Protein AF-W1RNE3-F1 (afdb_monomer_lite)

InterPro domains:
  IPR045493 Protein of unknown function DUF6435 [NF033487] (1-53)
  IPR045493 Protein of unknown function DUF6435 [PF20027] (1-52)

Foldseek 3Di:
DPPPPPPPVLVVLVVLLVVLVVVLVVCVVVVVVVSNVVSVVVSVVSVVVNVVVPDDPD

pLDDT: mean 87.19, std 16.24, range [44.78, 98.31]

Secondary structure (DSSP, 8-state):
--------HHHHHHHHHHHHHHHHHHHHHHT-HHHHHHHHHHHHHHHHHHHHHHS---

Sequence (58 aa):
MFSFLKSDPLKKLNKEYGVLLEKAMQAQRGGDIRLYSELTEQAEAVKAKIDATQKPIA

Organism: NCBI:txid1208321

Radius of gyration: 14.56 Å; chains: 1; bounding box: 34×15×48 Å

Structure (mmCIF, N/CA/C/O backbone):
data_AF-W1RNE3-F1
#
_entry.id  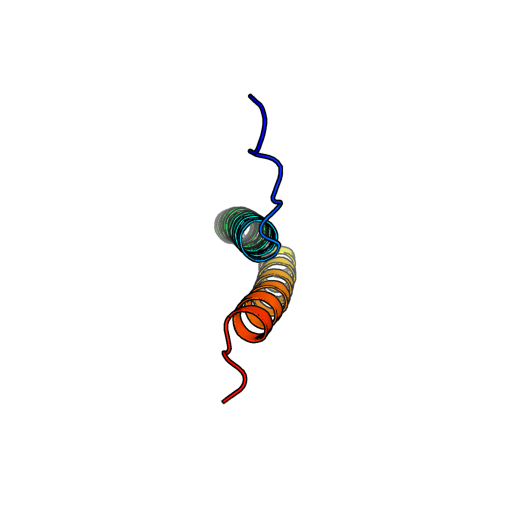 AF-W1RNE3-F1
#
loop_
_atom_site.group_PDB
_atom_site.id
_atom_site.type_symbol
_atom_site.label_atom_id
_atom_site.label_alt_id
_atom_site.label_comp_id
_atom_site.label_asym_id
_atom_site.label_entity_id
_atom_site.label_seq_id
_atom_site.pdbx_PDB_ins_code
_atom_site.Cartn_x
_atom_site.Cartn_y
_atom_site.Cartn_z
_atom_site.occupancy
_atom_site.B_iso_or_equiv
_atom_site.auth_seq_id
_atom_site.auth_comp_id
_atom_site.auth_asym_id
_atom_site.auth_atom_id
_atom_site.pdbx_PDB_model_num
ATOM 1 N N . MET A 1 1 ? 6.661 5.523 34.191 1.00 46.53 1 MET A N 1
ATOM 2 C CA . MET A 1 1 ? 5.301 5.781 33.665 1.00 46.53 1 MET A CA 1
ATOM 3 C C . MET A 1 1 ? 5.206 5.342 32.196 1.00 46.53 1 MET A C 1
ATOM 5 O O . MET A 1 1 ? 5.153 6.179 31.309 1.00 46.53 1 MET A O 1
ATOM 9 N N . PHE A 1 2 ? 5.206 4.031 31.917 1.00 57.59 2 PHE A N 1
ATOM 10 C CA . PHE A 1 2 ? 5.190 3.481 30.549 1.00 57.59 2 PHE A CA 1
ATOM 11 C C . PHE A 1 2 ? 3.885 2.720 30.281 1.00 57.59 2 PHE A C 1
ATOM 13 O O . PHE A 1 2 ? 3.862 1.496 30.271 1.00 57.59 2 PHE A O 1
ATOM 20 N N . SER A 1 3 ? 2.786 3.447 30.065 1.00 54.16 3 SER A N 1
ATOM 21 C CA . SER A 1 3 ? 1.495 2.853 29.664 1.00 54.16 3 SER A CA 1
ATOM 22 C C . SER A 1 3 ? 1.278 2.888 28.138 1.00 54.16 3 SER A C 1
ATOM 24 O O . SER A 1 3 ? 0.151 2.901 27.656 1.00 54.16 3 SER A O 1
ATOM 26 N N . PHE A 1 4 ? 2.359 2.933 27.346 1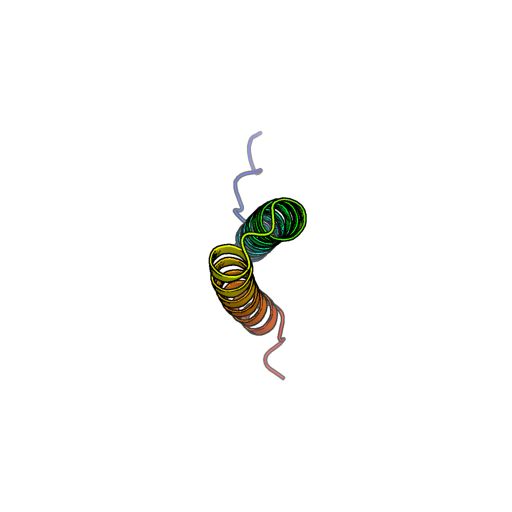.00 60.09 4 PHE A N 1
ATOM 27 C CA . PHE A 1 4 ? 2.296 3.169 25.893 1.00 60.09 4 PHE A CA 1
ATOM 28 C C . PHE A 1 4 ? 2.275 1.900 25.023 1.00 60.09 4 PHE A C 1
ATOM 30 O O . PHE A 1 4 ? 2.288 1.999 23.801 1.00 60.09 4 PHE A O 1
ATOM 37 N N . LEU A 1 5 ? 2.203 0.704 25.615 1.00 61.00 5 LEU A N 1
ATOM 38 C CA . LEU A 1 5 ? 2.200 -0.569 24.876 1.00 61.00 5 LEU A CA 1
ATOM 39 C C . LEU A 1 5 ? 0.812 -1.193 24.697 1.00 61.00 5 LEU A C 1
ATOM 41 O O . LEU A 1 5 ? 0.709 -2.386 24.408 1.00 61.00 5 LEU A O 1
ATOM 45 N N . LYS A 1 6 ? -0.266 -0.403 24.774 1.00 55.72 6 LYS A N 1
ATOM 46 C CA . LYS A 1 6 ? -1.531 -0.832 24.165 1.00 55.72 6 LYS A CA 1
ATOM 47 C C . LYS A 1 6 ? -1.331 -0.799 22.651 1.00 55.72 6 LYS A C 1
ATOM 49 O O . LYS A 1 6 ? -1.504 0.221 21.995 1.00 55.72 6 LYS A O 1
ATOM 54 N N . SER A 1 7 ? -0.831 -1.914 22.127 1.00 60.16 7 SER A N 1
ATOM 55 C CA . SER A 1 7 ? -0.727 -2.176 20.702 1.00 60.16 7 SER A CA 1
ATOM 56 C C . SER A 1 7 ? -2.138 -2.162 20.139 1.00 60.16 7 SER A C 1
ATOM 58 O O . SER A 1 7 ? -2.788 -3.200 20.168 1.00 60.16 7 SER A O 1
ATOM 60 N N . ASP A 1 8 ? -2.615 -1.016 19.656 1.00 78.69 8 ASP A N 1
ATOM 61 C CA . ASP A 1 8 ? -3.868 -0.982 18.913 1.00 78.69 8 ASP A CA 1
ATOM 62 C C . ASP A 1 8 ? -3.696 -1.893 17.690 1.00 78.69 8 ASP A C 1
ATOM 64 O O . ASP A 1 8 ? -2.885 -1.576 16.807 1.00 78.69 8 ASP A O 1
ATOM 68 N N . PRO A 1 9 ? -4.403 -3.037 17.620 1.00 82.75 9 PRO A N 1
ATOM 69 C CA . PRO A 1 9 ? -4.283 -3.953 16.489 1.00 82.75 9 PRO A CA 1
ATOM 70 C C . PRO A 1 9 ? -4.648 -3.233 15.183 1.00 82.75 9 PRO A C 1
ATOM 72 O O . PRO A 1 9 ? -4.003 -3.445 14.159 1.00 82.75 9 PRO A O 1
ATOM 75 N N . LEU A 1 10 ? -5.564 -2.262 15.257 1.00 87.00 10 LEU A N 1
ATOM 76 C CA . LEU A 1 10 ? -5.873 -1.333 14.173 1.00 87.00 10 LEU A CA 1
ATOM 77 C C . LEU A 1 10 ? -4.672 -0.493 13.727 1.00 87.00 10 LEU A C 1
ATOM 79 O O . LEU A 1 10 ? -4.449 -0.357 12.528 1.00 87.00 10 LEU A O 1
ATOM 83 N N . LYS A 1 11 ? -3.870 0.067 14.644 1.00 89.12 11 LYS A N 1
ATOM 84 C CA . LYS A 1 11 ? -2.663 0.829 14.267 1.00 89.12 11 LYS A CA 1
ATOM 85 C C . LYS A 1 11 ? -1.641 -0.049 13.555 1.00 89.12 11 LYS A C 1
ATOM 87 O O . LYS A 1 11 ? -0.997 0.421 12.620 1.00 89.12 11 LYS A O 1
ATOM 92 N N . LYS A 1 12 ? -1.493 -1.308 13.982 1.00 90.50 12 LYS A N 1
ATOM 93 C CA . LYS A 1 12 ? -0.593 -2.268 13.325 1.00 90.50 12 LYS A CA 1
ATOM 94 C C . LYS A 1 12 ? -1.050 -2.562 11.898 1.00 90.50 12 LYS A C 1
ATOM 96 O O . LYS A 1 12 ? -0.246 -2.410 10.985 1.00 90.50 12 LYS A O 1
ATOM 101 N N . LEU A 1 13 ? -2.332 -2.875 11.710 1.00 93.00 13 LEU A N 1
ATOM 102 C CA . LEU A 1 13 ? -2.904 -3.144 10.389 1.00 93.00 13 LEU A CA 1
ATOM 103 C C . LEU A 1 13 ? -2.821 -1.921 9.462 1.00 93.00 13 LEU A C 1
ATOM 105 O O . LEU A 1 13 ? -2.410 -2.051 8.316 1.00 93.00 13 LEU A O 1
ATOM 109 N N . ASN A 1 14 ? -3.122 -0.716 9.960 1.00 92.94 14 ASN A N 1
ATOM 110 C CA . ASN A 1 14 ? -2.976 0.516 9.172 1.00 92.94 14 ASN A CA 1
ATOM 111 C C . ASN A 1 14 ? -1.522 0.761 8.739 1.00 92.94 14 ASN A C 1
ATOM 113 O O . ASN A 1 14 ? -1.272 1.175 7.607 1.00 92.94 14 ASN A O 1
ATOM 117 N N . LYS A 1 15 ? -0.553 0.491 9.623 1.00 95.19 15 LYS A N 1
ATOM 118 C CA . LYS A 1 15 ? 0.871 0.608 9.289 1.00 95.19 15 LYS A CA 1
ATOM 119 C C . LYS A 1 15 ? 1.280 -0.413 8.226 1.00 95.19 15 LYS A C 1
ATOM 121 O O . LYS A 1 15 ? 1.972 -0.050 7.283 1.00 95.19 15 LYS A O 1
ATOM 126 N N . GLU A 1 16 ? 0.855 -1.664 8.375 1.00 95.50 16 GLU A N 1
ATOM 127 C CA . GLU A 1 16 ? 1.116 -2.737 7.409 1.00 95.50 16 GLU A CA 1
ATOM 128 C C . GLU A 1 16 ? 0.530 -2.406 6.030 1.00 95.50 16 GLU A C 1
ATOM 130 O O . GLU A 1 16 ? 1.242 -2.474 5.030 1.00 95.50 16 GLU A O 1
ATOM 135 N N . TYR A 1 17 ? -0.720 -1.940 5.991 1.00 97.31 17 TYR A N 1
ATOM 136 C CA . TYR A 1 17 ? -1.379 -1.474 4.773 1.00 97.31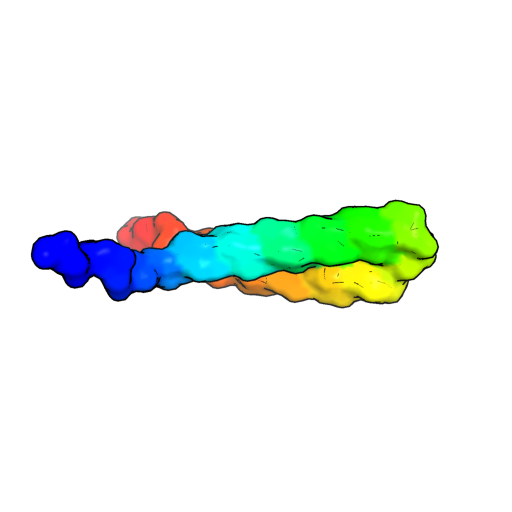 17 TYR A CA 1
ATOM 137 C C . TYR A 1 17 ? -0.586 -0.358 4.078 1.00 97.31 17 TYR A C 1
ATOM 139 O O . TYR A 1 17 ? -0.321 -0.441 2.880 1.00 97.31 17 TYR A O 1
ATOM 147 N N . GLY A 1 18 ? -0.137 0.652 4.831 1.00 97.00 18 GLY A N 1
ATOM 148 C CA . GLY A 1 18 ? 0.679 1.742 4.290 1.00 97.00 18 GLY A CA 1
ATOM 149 C C . GLY A 1 18 ? 2.007 1.267 3.691 1.00 97.00 18 GLY A C 1
ATOM 150 O O . GLY A 1 18 ? 2.381 1.712 2.609 1.00 97.00 18 GLY A O 1
ATOM 151 N N . VAL A 1 19 ? 2.686 0.316 4.343 1.00 97.94 19 VAL A N 1
ATOM 152 C CA . VAL A 1 19 ? 3.937 -0.272 3.829 1.00 97.94 19 VAL A CA 1
ATOM 153 C C . VAL A 1 19 ? 3.700 -1.039 2.526 1.00 97.94 19 VAL A C 1
ATOM 155 O O . VAL A 1 19 ? 4.511 -0.943 1.605 1.00 97.94 19 VAL A O 1
ATOM 158 N N . LEU A 1 20 ? 2.607 -1.800 2.430 1.00 98.12 20 LEU A N 1
ATOM 159 C CA . LEU A 1 20 ? 2.258 -2.531 1.207 1.00 98.12 20 LEU A CA 1
ATOM 160 C C . LEU A 1 20 ? 1.963 -1.575 0.050 1.00 98.12 20 LEU A C 1
ATOM 162 O O .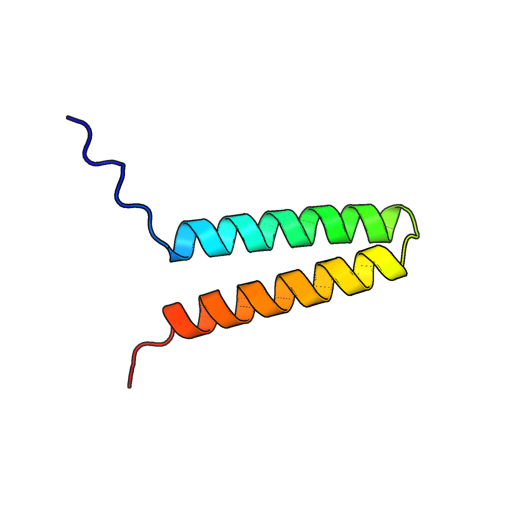 LEU A 1 20 ? 2.471 -1.785 -1.049 1.00 98.12 20 LEU A O 1
ATOM 166 N N . LEU A 1 21 ? 1.229 -0.488 0.307 1.00 97.62 21 LEU A N 1
ATOM 167 C CA . LEU A 1 21 ? 0.969 0.545 -0.695 1.00 97.62 21 LEU A CA 1
ATOM 168 C C . LEU A 1 21 ? 2.247 1.240 -1.167 1.00 97.62 21 LEU A C 1
ATOM 170 O O . LEU A 1 21 ? 2.420 1.438 -2.366 1.00 97.62 21 LEU A O 1
ATOM 174 N N . GLU A 1 22 ? 3.155 1.586 -0.255 1.00 97.94 22 GLU A N 1
ATOM 175 C CA . GLU A 1 22 ? 4.426 2.215 -0.622 1.00 97.94 22 GLU A CA 1
ATOM 176 C C . GLU A 1 22 ? 5.258 1.297 -1.528 1.00 97.94 22 GLU A C 1
ATOM 178 O O . GLU A 1 22 ? 5.742 1.727 -2.578 1.00 97.94 22 GLU A O 1
ATOM 183 N N . LYS A 1 23 ? 5.359 0.010 -1.176 1.00 97.88 23 LYS A N 1
ATOM 184 C CA . LYS A 1 23 ? 6.041 -0.988 -2.009 1.00 97.88 23 LYS A CA 1
ATOM 185 C C . LYS A 1 23 ? 5.346 -1.170 -3.357 1.00 97.88 23 LYS A C 1
ATOM 187 O O . LYS A 1 23 ? 6.027 -1.237 -4.376 1.00 97.88 23 LYS A O 1
ATOM 192 N N . ALA A 1 24 ? 4.013 -1.209 -3.379 1.00 97.94 24 ALA A N 1
ATOM 193 C CA . ALA A 1 24 ? 3.245 -1.318 -4.615 1.00 97.94 24 ALA A CA 1
ATOM 194 C C . ALA A 1 24 ? 3.517 -0.110 -5.524 1.00 97.94 24 ALA A C 1
ATOM 196 O O . ALA A 1 24 ? 3.791 -0.277 -6.708 1.00 97.94 24 ALA A O 1
ATOM 197 N N . MET A 1 25 ? 3.548 1.107 -4.973 1.00 97.12 25 MET A N 1
ATOM 198 C CA . MET A 1 25 ? 3.898 2.312 -5.730 1.00 97.12 25 MET A CA 1
ATOM 199 C C . MET A 1 25 ? 5.320 2.250 -6.296 1.00 97.12 25 MET A C 1
ATOM 201 O O . MET A 1 25 ? 5.540 2.661 -7.435 1.00 97.12 25 MET A O 1
ATOM 205 N N . GLN A 1 26 ? 6.287 1.752 -5.523 1.00 98.12 26 GLN A N 1
ATOM 206 C CA . GLN A 1 26 ? 7.658 1.561 -6.000 1.00 98.12 26 GLN A CA 1
ATOM 207 C C . GLN A 1 26 ? 7.715 0.525 -7.131 1.00 98.12 26 GLN A C 1
ATOM 209 O O . GLN A 1 26 ? 8.331 0.800 -8.160 1.00 98.12 26 GLN A O 1
ATOM 214 N N . ALA A 1 27 ? 7.019 -0.608 -6.989 1.00 98.06 27 ALA A N 1
ATOM 215 C CA . ALA A 1 27 ? 6.913 -1.639 -8.023 1.00 98.06 27 ALA A CA 1
ATOM 216 C C . ALA A 1 27 ? 6.266 -1.092 -9.306 1.00 98.06 27 ALA A C 1
ATOM 218 O O . ALA A 1 27 ? 6.808 -1.263 -10.397 1.00 98.06 27 ALA A O 1
ATOM 219 N N . GLN A 1 28 ? 5.174 -0.333 -9.172 1.00 97.00 28 GLN A N 1
ATOM 220 C CA . GLN A 1 28 ? 4.495 0.322 -10.290 1.00 97.00 28 GLN A CA 1
ATOM 221 C C . GLN A 1 28 ? 5.410 1.319 -11.011 1.00 97.00 28 GLN A C 1
ATOM 223 O O . GLN A 1 28 ? 5.481 1.308 -12.239 1.00 97.00 28 GLN A O 1
ATOM 228 N N . ARG A 1 29 ? 6.144 2.162 -10.268 1.00 97.31 29 ARG A N 1
ATOM 229 C CA . ARG A 1 29 ? 7.119 3.108 -10.845 1.00 97.31 29 ARG A CA 1
ATOM 230 C C . ARG A 1 29 ? 8.298 2.403 -11.513 1.00 97.31 29 ARG A C 1
ATOM 232 O O . ARG A 1 29 ? 8.828 2.924 -12.488 1.00 97.31 29 ARG A O 1
ATOM 239 N N . GLY A 1 30 ? 8.697 1.244 -10.995 1.00 96.69 30 GLY A N 1
ATOM 240 C CA . GLY A 1 30 ? 9.724 0.386 -11.584 1.00 96.69 30 GLY A CA 1
ATOM 241 C C . GLY A 1 30 ? 9.245 -0.431 -12.790 1.00 96.69 30 GLY A C 1
ATOM 242 O O . GLY A 1 30 ? 10.073 -1.040 -13.459 1.00 96.69 30 GLY A O 1
ATOM 243 N N . GLY A 1 31 ? 7.939 -0.445 -13.081 1.00 96.88 31 GLY A N 1
ATOM 244 C CA . GLY A 1 31 ? 7.350 -1.238 -14.164 1.00 96.88 31 GLY A CA 1
ATOM 245 C C . GLY A 1 31 ? 7.160 -2.724 -13.838 1.00 96.88 31 GLY A C 1
ATOM 246 O O . GLY A 1 31 ? 6.847 -3.505 -14.736 1.00 96.88 31 GLY A O 1
ATOM 247 N N . ASP A 1 32 ? 7.313 -3.132 -12.576 1.00 97.62 32 ASP A N 1
ATOM 248 C CA . ASP A 1 32 ? 7.063 -4.507 -12.140 1.00 97.62 32 ASP A CA 1
ATOM 249 C C . ASP A 1 32 ? 5.573 -4.705 -11.837 1.00 97.62 32 ASP A C 1
ATOM 251 O O . ASP A 1 32 ? 5.103 -4.580 -10.704 1.00 97.62 32 ASP A O 1
ATOM 255 N N . ILE A 1 33 ? 4.810 -4.976 -12.897 1.00 96.19 33 ILE A N 1
ATOM 256 C CA . ILE A 1 33 ? 3.352 -5.123 -12.811 1.00 96.19 33 ILE A CA 1
ATOM 257 C C . ILE A 1 33 ? 2.960 -6.363 -12.003 1.00 96.19 33 ILE A C 1
ATOM 259 O O . ILE A 1 33 ? 1.964 -6.321 -11.287 1.00 96.19 33 ILE A O 1
ATOM 263 N N . ARG A 1 34 ? 3.740 -7.450 -12.077 1.00 97.75 34 ARG A N 1
ATOM 264 C CA . ARG A 1 34 ? 3.460 -8.672 -11.309 1.00 97.75 34 ARG A CA 1
ATOM 265 C C . ARG A 1 34 ? 3.556 -8.394 -9.818 1.00 97.75 34 ARG A C 1
ATOM 267 O O . ARG A 1 34 ? 2.594 -8.631 -9.092 1.00 97.75 34 ARG A O 1
ATOM 274 N N . LEU A 1 35 ? 4.679 -7.816 -9.394 1.00 97.69 35 LEU A N 1
ATOM 275 C CA . LEU A 1 35 ? 4.890 -7.462 -7.998 1.00 97.69 35 LEU A CA 1
ATOM 276 C C . LEU A 1 35 ? 3.880 -6.411 -7.525 1.00 97.69 35 LEU A C 1
ATOM 278 O O . LEU A 1 35 ? 3.384 -6.500 -6.406 1.00 97.69 35 LEU A O 1
ATOM 282 N N . TYR A 1 36 ? 3.538 -5.435 -8.370 1.00 98.00 36 TYR A N 1
ATOM 283 C CA . TYR A 1 36 ? 2.476 -4.477 -8.070 1.00 98.00 36 TYR A CA 1
ATOM 284 C C . TYR A 1 36 ? 1.143 -5.180 -7.783 1.00 98.00 36 TYR A 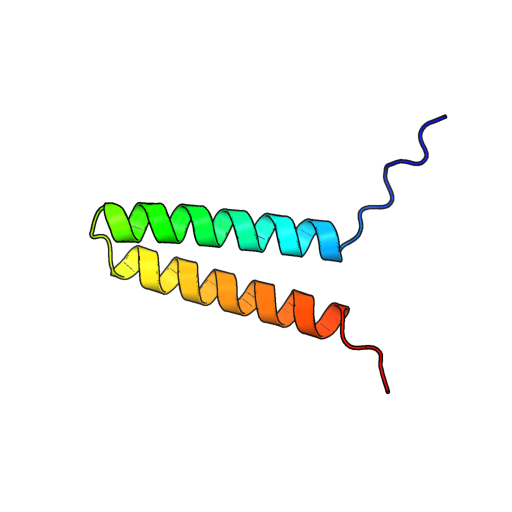C 1
ATOM 286 O O . TYR A 1 36 ? 0.557 -4.933 -6.732 1.00 98.00 36 TYR A O 1
ATOM 294 N N . SER A 1 37 ? 0.696 -6.080 -8.665 1.00 97.69 37 SER A N 1
ATOM 295 C CA . SER A 1 37 ? -0.553 -6.829 -8.481 1.00 97.69 37 SER A CA 1
ATOM 296 C C . SER A 1 37 ? -0.555 -7.635 -7.181 1.00 97.69 37 SER A C 1
ATOM 298 O O . SER A 1 37 ? -1.516 -7.545 -6.420 1.00 97.69 37 SER A O 1
ATOM 300 N N . GLU A 1 38 ? 0.533 -8.347 -6.884 1.00 98.12 38 GLU A N 1
ATOM 301 C CA . GLU A 1 38 ? 0.670 -9.122 -5.643 1.00 98.12 38 GLU A CA 1
ATOM 302 C C . GLU A 1 38 ? 0.622 -8.230 -4.391 1.00 98.12 38 GLU A C 1
ATOM 304 O O . GLU A 1 38 ? -0.068 -8.538 -3.417 1.00 98.12 38 GLU A O 1
ATOM 309 N N . LEU A 1 39 ? 1.337 -7.101 -4.400 1.00 98.31 39 LEU A N 1
ATOM 310 C CA . LEU A 1 39 ? 1.370 -6.171 -3.268 1.00 98.31 39 LEU A CA 1
ATOM 311 C C . LEU A 1 39 ? 0.029 -5.461 -3.066 1.00 98.31 39 LEU A C 1
ATOM 313 O O . LEU A 1 39 ? -0.371 -5.223 -1.925 1.00 98.31 39 LEU A O 1
ATOM 317 N N . THR A 1 40 ? -0.673 -5.133 -4.150 1.00 96.62 40 THR A N 1
ATOM 318 C CA . THR A 1 40 ? -2.018 -4.555 -4.089 1.00 96.62 40 THR A CA 1
ATOM 319 C C . THR A 1 40 ? -3.025 -5.556 -3.526 1.00 96.62 40 THR A C 1
ATOM 321 O O . THR A 1 40 ? -3.787 -5.181 -2.638 1.00 96.62 40 THR A O 1
ATOM 324 N N . GLU A 1 41 ? -2.984 -6.825 -3.937 1.00 97.94 41 GLU A N 1
ATOM 325 C CA . GLU A 1 41 ? -3.850 -7.876 -3.378 1.00 97.94 41 GLU A CA 1
ATOM 326 C C . GLU A 1 41 ? -3.609 -8.063 -1.869 1.00 97.94 41 GLU A C 1
ATOM 328 O O . GLU A 1 41 ? -4.547 -8.111 -1.067 1.00 97.94 41 GLU A O 1
ATOM 333 N N . GLN A 1 42 ? -2.341 -8.073 -1.445 1.00 97.38 42 GLN A N 1
ATOM 334 C CA . GLN A 1 42 ? -1.991 -8.112 -0.022 1.00 97.38 42 GLN A CA 1
ATOM 335 C C . GLN A 1 42 ? -2.520 -6.881 0.726 1.00 97.38 42 GLN A C 1
ATOM 337 O O . GLN A 1 42 ? -3.043 -7.009 1.837 1.00 97.38 42 GLN A O 1
ATOM 342 N N . ALA A 1 43 ? -2.410 -5.688 0.133 1.00 97.75 43 ALA A N 1
ATOM 343 C CA . ALA A 1 43 ? -2.926 -4.459 0.726 1.00 97.75 43 ALA A CA 1
ATOM 344 C C . ALA A 1 43 ? -4.454 -4.527 0.896 1.00 97.75 43 ALA A C 1
ATOM 346 O O . ALA A 1 43 ? -4.969 -4.182 1.962 1.00 97.75 43 ALA A O 1
ATOM 347 N N . GLU A 1 44 ? -5.185 -5.032 -0.098 1.00 96.69 44 GLU A N 1
ATOM 348 C CA . GLU A 1 44 ? -6.635 -5.236 -0.009 1.00 96.69 44 GLU A CA 1
ATOM 349 C C . GLU A 1 44 ? -7.015 -6.222 1.100 1.00 96.69 44 GLU A C 1
ATOM 351 O O . GLU A 1 44 ? -7.925 -5.946 1.888 1.00 96.69 44 GLU A O 1
ATOM 356 N N . ALA A 1 45 ? -6.270 -7.320 1.248 1.00 96.88 45 ALA A N 1
ATOM 357 C CA . ALA A 1 45 ? -6.486 -8.274 2.331 1.00 96.88 45 ALA A CA 1
ATOM 358 C C . ALA A 1 45 ? -6.281 -7.639 3.721 1.00 96.88 45 ALA A C 1
ATOM 360 O O . ALA A 1 45 ? -7.034 -7.924 4.658 1.00 96.88 45 ALA A O 1
ATOM 361 N N . VAL A 1 46 ? -5.286 -6.757 3.880 1.00 95.75 46 VAL A N 1
ATOM 362 C CA . VAL A 1 46 ? -5.080 -6.012 5.136 1.00 95.75 46 VAL A CA 1
ATOM 363 C C . VAL A 1 46 ? -6.198 -4.995 5.356 1.00 95.75 46 VAL A C 1
ATOM 365 O O . VAL A 1 46 ? -6.717 -4.899 6.469 1.00 95.75 46 VAL A O 1
ATOM 368 N N . LYS A 1 47 ? -6.630 -4.286 4.310 1.00 94.75 47 LYS A N 1
ATOM 369 C CA . LYS A 1 47 ? -7.750 -3.340 4.381 1.00 94.75 47 LYS A CA 1
ATOM 370 C C . LYS A 1 47 ? -9.041 -4.022 4.836 1.00 94.75 47 LYS A C 1
ATOM 372 O O . LYS A 1 47 ? -9.695 -3.521 5.744 1.00 94.75 47 LYS A O 1
ATOM 377 N N . ALA A 1 48 ? -9.343 -5.210 4.316 1.00 95.12 48 ALA A N 1
ATOM 378 C CA . ALA A 1 48 ? -10.496 -5.992 4.758 1.00 95.12 48 ALA A CA 1
ATOM 379 C C . ALA A 1 48 ? -10.439 -6.327 6.262 1.00 95.12 48 ALA A C 1
ATOM 381 O O . ALA A 1 48 ? -11.458 -6.271 6.952 1.00 95.12 48 ALA A O 1
ATOM 382 N N . LYS A 1 49 ? -9.245 -6.615 6.807 1.00 92.94 49 LYS A N 1
ATOM 383 C CA . LYS A 1 49 ? -9.050 -6.828 8.255 1.00 92.94 49 LYS A CA 1
ATOM 384 C C . LYS A 1 49 ? -9.254 -5.542 9.056 1.00 92.94 49 LYS A C 1
ATOM 386 O O . LYS A 1 49 ? -9.818 -5.596 10.149 1.00 92.94 49 LYS A O 1
ATOM 391 N N . ILE A 1 50 ? -8.803 -4.399 8.5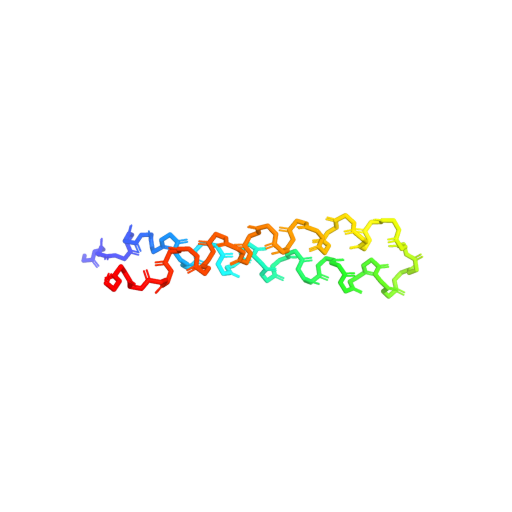33 1.00 92.25 50 ILE A N 1
ATOM 392 C CA . ILE A 1 50 ? -9.039 -3.085 9.147 1.00 92.25 50 ILE A CA 1
ATOM 393 C C . ILE A 1 50 ? -10.544 -2.828 9.220 1.00 92.25 50 ILE A C 1
ATOM 395 O O . ILE A 1 50 ? -11.053 -2.565 10.307 1.00 92.25 50 ILE A O 1
ATOM 399 N N . ASP A 1 51 ? -11.254 -2.984 8.104 1.00 91.00 51 ASP A N 1
ATOM 400 C CA . ASP A 1 51 ? -12.696 -2.745 8.006 1.00 91.00 51 ASP A CA 1
ATOM 401 C C . ASP A 1 51 ? -13.493 -3.689 8.920 1.00 91.00 51 ASP A C 1
ATOM 403 O O . ASP A 1 51 ? -14.422 -3.258 9.605 1.00 91.00 51 ASP A O 1
ATOM 407 N N . ALA A 1 52 ? -13.096 -4.963 9.005 1.00 90.00 52 ALA A N 1
ATOM 408 C CA . ALA A 1 52 ? -13.698 -5.935 9.919 1.00 90.00 52 ALA A CA 1
ATOM 409 C C . ALA A 1 52 ? -13.488 -5.571 11.398 1.00 90.00 52 ALA A C 1
ATOM 411 O O . ALA A 1 52 ? -14.348 -5.851 12.227 1.00 90.00 52 ALA A O 1
ATOM 412 N N . THR A 1 53 ? -12.360 -4.937 11.725 1.00 85.12 53 THR A N 1
ATOM 413 C CA . THR A 1 53 ? -12.047 -4.505 13.094 1.00 85.12 53 THR A CA 1
ATOM 414 C C . THR A 1 53 ? -12.697 -3.156 13.432 1.00 85.12 53 THR A C 1
ATOM 416 O O . THR A 1 53 ? -12.946 -2.873 14.601 1.00 85.12 53 THR A O 1
ATOM 419 N N . GLN A 1 54 ? -12.966 -2.311 12.428 1.00 78.56 54 GLN A N 1
ATOM 420 C CA . GLN A 1 54 ? -13.617 -1.007 12.598 1.00 78.56 54 GLN A CA 1
ATOM 421 C C . GLN A 1 54 ? -15.141 -1.074 12.578 1.00 78.56 54 GLN A C 1
ATOM 423 O O . GLN A 1 54 ? -15.769 -0.187 13.156 1.00 78.56 54 GLN A O 1
ATOM 428 N N . LYS A 1 55 ? -15.747 -2.078 11.930 1.00 65.88 55 LYS A N 1
ATOM 429 C CA . LYS A 1 55 ? -17.202 -2.250 11.960 1.00 65.88 55 LYS A CA 1
ATOM 430 C C . LYS A 1 55 ? -17.656 -2.402 13.416 1.00 65.88 55 LYS A C 1
ATOM 432 O O . LYS A 1 55 ? -17.334 -3.417 14.038 1.00 65.88 55 LYS A O 1
ATOM 437 N N . PRO A 1 56 ? -18.424 -1.442 13.964 1.00 49.16 56 PRO A N 1
ATOM 438 C CA . PRO A 1 56 ? -19.176 -1.724 15.164 1.00 49.16 56 PRO A CA 1
ATOM 439 C C . PRO A 1 56 ? -20.159 -2.825 14.776 1.00 49.16 56 PRO A C 1
ATOM 441 O O . PRO A 1 56 ? -20.826 -2.733 13.743 1.00 49.16 56 PRO A O 1
ATOM 444 N N . ILE A 1 57 ? -20.188 -3.895 15.562 1.00 54.41 57 ILE A N 1
ATOM 445 C CA . ILE A 1 57 ? -21.276 -4.865 15.522 1.00 54.41 57 ILE A CA 1
ATOM 446 C C . ILE A 1 57 ? -22.544 -4.037 15.765 1.00 54.41 57 ILE A C 1
ATOM 448 O O . ILE A 1 57 ? -22.710 -3.492 16.856 1.00 54.41 57 ILE A O 1
ATOM 452 N N . ALA A 1 58 ? -23.326 -3.824 14.707 1.00 44.78 58 ALA A N 1
ATOM 453 C CA . ALA A 1 58 ? -24.634 -3.185 14.774 1.00 44.78 58 ALA A CA 1
ATOM 454 C C . ALA A 1 58 ? -25.661 -4.187 15.301 1.00 44.78 58 ALA A C 1
ATOM 456 O O . ALA A 1 58 ? -25.552 -5.378 14.921 1.00 44.78 58 ALA A O 1
#